Protein AF-A0A1L9UHG8-F1 (afdb_monomer_lite)

Organism: Aspergillus brasiliensis (strain CBS 101740 / IMI 381727 / IBT 21946) (NCBI:txid767769)

Radius of gyration: 12.73 Å; chains: 1; bounding box: 30×26×32 Å

pLDDT: mean 75.7, std 15.71, range [40.41, 95.31]

Structure (mmCIF, N/CA/C/O backbone):
data_AF-A0A1L9UHG8-F1
#
_entry.id   AF-A0A1L9UHG8-F1
#
loop_
_atom_site.group_PDB
_atom_site.id
_atom_site.type_symbol
_atom_site.label_atom_id
_atom_site.label_alt_id
_atom_site.label_comp_id
_atom_site.label_asym_id
_atom_site.label_entity_id
_atom_site.label_seq_id
_atom_site.pdbx_PDB_ins_code
_atom_site.Cartn_x
_atom_site.Cartn_y
_atom_site.Cartn_z
_atom_site.occupancy
_atom_site.B_iso_or_equiv
_atom_site.auth_seq_id
_atom_site.auth_comp_id
_atom_site.auth_asym_id
_atom_site.auth_atom_id
_atom_site.pdbx_PDB_model_num
ATOM 1 N N . MET A 1 1 ? 4.211 1.014 -16.603 1.00 82.62 1 MET A N 1
ATOM 2 C CA . MET A 1 1 ? 4.134 0.666 -15.177 1.00 82.62 1 MET A CA 1
ATOM 3 C C . MET A 1 1 ? 4.370 -0.824 -15.046 1.00 82.62 1 MET A C 1
ATOM 5 O O . MET A 1 1 ? 3.819 -1.569 -15.853 1.00 82.62 1 MET A O 1
ATOM 9 N N . LYS A 1 2 ? 5.231 -1.252 -14.125 1.00 85.00 2 LYS A N 1
ATOM 10 C CA . LYS A 1 2 ? 5.509 -2.675 -13.887 1.00 85.00 2 LYS A CA 1
ATOM 11 C C . LYS A 1 2 ? 5.744 -2.919 -12.406 1.00 85.00 2 LYS A C 1
ATOM 13 O O . LYS A 1 2 ? 6.168 -2.015 -11.698 1.00 85.00 2 LYS A O 1
ATOM 18 N N . PHE A 1 3 ? 5.492 -4.142 -11.969 1.00 86.50 3 PHE A N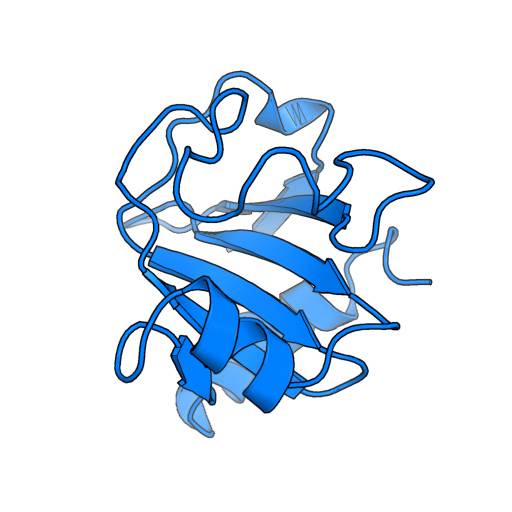 1
ATOM 19 C CA . PHE A 1 3 ? 5.851 -4.569 -10.629 1.00 86.50 3 PHE A CA 1
ATOM 20 C C . PHE A 1 3 ? 7.311 -5.033 -10.589 1.00 86.50 3 PHE A C 1
ATOM 22 O O . PHE A 1 3 ? 7.754 -5.746 -11.493 1.00 86.50 3 PHE A O 1
ATOM 29 N N . ILE A 1 4 ? 8.036 -4.617 -9.557 1.00 85.00 4 ILE A N 1
ATOM 30 C CA . ILE A 1 4 ? 9.386 -5.056 -9.209 1.00 85.00 4 ILE A CA 1
ATOM 31 C C . ILE A 1 4 ? 9.290 -5.736 -7.848 1.00 85.00 4 ILE A C 1
ATOM 33 O O . ILE A 1 4 ? 8.835 -5.119 -6.890 1.00 85.00 4 ILE A O 1
ATOM 37 N N . ASP A 1 5 ? 9.690 -7.000 -7.772 1.00 80.81 5 ASP A N 1
ATOM 38 C CA . ASP A 1 5 ? 9.589 -7.811 -6.558 1.00 80.81 5 ASP A CA 1
ATOM 39 C C . ASP A 1 5 ? 10.505 -7.330 -5.422 1.00 80.81 5 ASP A C 1
ATOM 41 O O . ASP A 1 5 ? 11.470 -6.594 -5.637 1.00 80.81 5 ASP A O 1
ATOM 45 N N . ALA A 1 6 ? 10.186 -7.749 -4.196 1.00 74.31 6 ALA A N 1
ATOM 46 C CA . ALA A 1 6 ? 10.894 -7.359 -2.980 1.00 74.31 6 ALA A CA 1
ATOM 47 C C . ALA A 1 6 ? 12.403 -7.660 -3.023 1.00 74.31 6 ALA A C 1
ATOM 49 O O . ALA A 1 6 ? 13.197 -6.813 -2.601 1.00 74.31 6 ALA A O 1
ATOM 50 N N . ASP A 1 7 ? 12.798 -8.816 -3.566 1.00 71.31 7 ASP A N 1
ATOM 51 C CA . ASP A 1 7 ? 14.202 -9.235 -3.665 1.00 71.31 7 ASP A CA 1
ATOM 52 C C . ASP A 1 7 ? 14.990 -8.308 -4.602 1.00 71.31 7 ASP A C 1
ATOM 54 O O . ASP A 1 7 ? 16.110 -7.888 -4.293 1.00 71.31 7 ASP A O 1
ATOM 58 N N . SER A 1 8 ? 14.370 -7.911 -5.712 1.00 69.62 8 SER A N 1
ATOM 59 C CA . SER A 1 8 ? 14.908 -6.94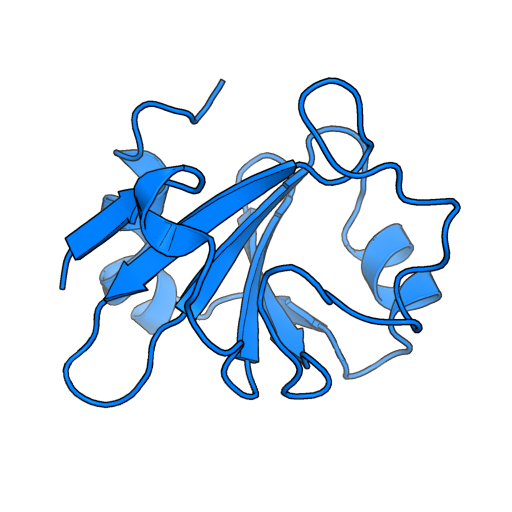3 -6.671 1.00 69.62 8 SER A CA 1
ATOM 60 C C . SER A 1 8 ? 14.833 -5.494 -6.168 1.00 69.62 8 SER A C 1
ATOM 62 O O . SER A 1 8 ? 15.585 -4.634 -6.630 1.00 69.62 8 SER A O 1
ATOM 64 N N . ALA A 1 9 ? 13.945 -5.207 -5.214 1.00 61.47 9 ALA A N 1
ATOM 65 C CA . ALA A 1 9 ? 13.639 -3.867 -4.720 1.00 61.47 9 ALA A CA 1
ATOM 66 C C . ALA A 1 9 ? 14.471 -3.406 -3.516 1.00 61.47 9 ALA A C 1
ATOM 68 O O . ALA A 1 9 ? 14.323 -2.263 -3.075 1.00 61.47 9 ALA A O 1
ATOM 69 N N . HIS A 1 10 ? 15.338 -4.258 -2.969 1.00 54.56 10 HIS A N 1
ATOM 70 C CA . HIS A 1 10 ? 15.952 -4.095 -1.645 1.00 54.56 10 HIS A CA 1
ATOM 71 C C . HIS A 1 10 ? 16.777 -2.796 -1.439 1.00 54.56 10 HIS A C 1
ATOM 73 O O . HIS A 1 10 ? 17.114 -2.440 -0.305 1.00 54.56 10 HIS A O 1
ATOM 79 N N . THR A 1 11 ? 17.102 -2.062 -2.508 1.00 53.59 11 THR A N 1
ATOM 80 C CA . THR A 1 11 ? 17.876 -0.805 -2.477 1.00 53.59 11 THR A CA 1
ATOM 81 C C . THR A 1 11 ? 17.081 0.447 -2.864 1.00 53.59 11 THR A C 1
ATOM 83 O O . THR A 1 11 ? 17.669 1.522 -2.971 1.00 53.59 11 THR A O 1
ATOM 86 N N . SER A 1 12 ? 15.776 0.331 -3.115 1.00 61.28 12 SER A N 1
ATOM 87 C CA . SER A 1 12 ? 14.933 1.467 -3.517 1.00 61.28 12 SER A CA 1
ATOM 88 C C . SER A 1 12 ? 14.488 2.310 -2.309 1.00 61.28 12 SER A C 1
ATOM 90 O O . SER A 1 12 ? 14.289 1.805 -1.199 1.00 61.28 12 SER A O 1
ATOM 92 N N . ASN A 1 13 ? 14.391 3.628 -2.510 1.00 61.16 13 ASN A N 1
ATOM 93 C CA . ASN A 1 13 ? 13.863 4.552 -1.507 1.00 61.16 13 ASN A CA 1
ATOM 94 C C . ASN A 1 13 ? 12.343 4.449 -1.487 1.00 61.16 13 ASN A C 1
ATOM 96 O O . ASN A 1 13 ? 11.725 4.516 -2.544 1.00 61.16 13 ASN A O 1
ATOM 100 N N . LEU A 1 14 ? 11.745 4.416 -0.299 1.00 64.94 14 LEU A N 1
ATOM 101 C CA . LEU A 1 14 ? 10.308 4.595 -0.177 1.00 64.94 14 LEU A CA 1
ATOM 102 C C . LEU A 1 14 ? 9.971 6.017 -0.572 1.00 64.94 14 LEU A C 1
ATOM 104 O O . LEU A 1 14 ? 10.437 6.979 0.046 1.00 64.94 14 LEU A O 1
ATOM 108 N N . GLY A 1 15 ? 9.108 6.142 -1.575 1.00 64.62 15 GLY A N 1
ATOM 109 C CA . GLY A 1 15 ? 8.365 7.371 -1.797 1.00 64.62 15 GLY A CA 1
ATOM 110 C C . GLY A 1 15 ? 7.598 7.791 -0.538 1.00 64.62 15 GLY A C 1
ATOM 111 O O . GLY A 1 15 ? 7.580 7.098 0.477 1.00 64.62 15 GLY A O 1
ATOM 112 N N . LYS A 1 16 ? 6.937 8.948 -0.598 1.00 72.25 16 LYS A N 1
ATOM 113 C CA . LYS A 1 16 ? 6.078 9.473 0.483 1.00 72.25 16 LYS A CA 1
ATOM 114 C C . LYS A 1 16 ? 4.767 8.685 0.658 1.00 72.25 16 LYS A C 1
ATOM 116 O O . LYS A 1 16 ? 4.084 8.829 1.670 1.00 72.25 16 LYS A O 1
ATOM 121 N N . TRP A 1 17 ? 4.414 7.876 -0.333 1.00 80.44 17 TRP A N 1
ATOM 122 C CA . TRP A 1 17 ? 3.176 7.114 -0.368 1.00 80.44 17 TRP A CA 1
ATOM 123 C C . TRP A 1 17 ? 3.486 5.647 -0.650 1.00 80.44 17 TRP A C 1
ATOM 125 O O . TRP A 1 17 ? 4.294 5.340 -1.528 1.00 80.44 17 TRP A O 1
ATOM 135 N N . GLY A 1 18 ? 2.831 4.757 0.087 1.00 85.75 18 GLY A N 1
ATOM 136 C CA . GLY A 1 18 ? 2.844 3.321 -0.154 1.00 85.75 18 GLY A CA 1
ATOM 137 C C . GLY A 1 18 ? 1.435 2.796 -0.399 1.00 85.75 18 GLY A C 1
ATOM 138 O O . GLY A 1 18 ? 0.443 3.448 -0.072 1.00 85.75 18 GLY A O 1
ATOM 139 N N . ILE A 1 19 ? 1.364 1.599 -0.962 1.00 90.31 19 ILE A N 1
ATOM 140 C CA . ILE A 1 19 ? 0.136 0.854 -1.208 1.00 90.31 19 ILE A CA 1
ATOM 141 C C . ILE A 1 19 ? 0.095 -0.306 -0.229 1.00 90.31 19 ILE A C 1
ATOM 143 O O . ILE A 1 19 ? 1.059 -1.059 -0.111 1.00 90.31 19 ILE A O 1
ATOM 147 N N . ILE A 1 20 ? -1.027 -0.486 0.452 1.00 89.88 20 ILE A N 1
ATOM 148 C CA . ILE A 1 20 ? -1.296 -1.684 1.234 1.00 89.88 20 ILE A CA 1
ATOM 149 C C . ILE A 1 20 ? -2.584 -2.323 0.745 1.00 89.88 20 ILE A C 1
ATOM 151 O O . ILE A 1 20 ? -3.619 -1.670 0.640 1.00 89.88 20 ILE A O 1
ATOM 155 N N . ARG A 1 21 ? -2.521 -3.621 0.469 1.00 91.00 21 ARG A N 1
ATOM 156 C CA . ARG A 1 21 ? -3.699 -4.434 0.219 1.00 91.00 21 ARG A CA 1
ATOM 157 C C . ARG A 1 21 ? -4.083 -5.167 1.495 1.00 91.00 21 ARG A C 1
ATOM 159 O O . ARG A 1 21 ? -3.305 -5.965 2.018 1.00 91.00 21 ARG A O 1
ATOM 166 N N . LEU A 1 22 ? -5.289 -4.900 1.975 1.00 89.44 22 LEU A N 1
ATOM 167 C CA . LEU A 1 22 ? -5.878 -5.578 3.125 1.00 89.44 22 LEU A CA 1
ATOM 168 C C . LEU A 1 22 ? -6.941 -6.537 2.600 1.00 89.44 22 LEU A C 1
ATOM 170 O O . LEU A 1 22 ? -7.986 -6.104 2.110 1.00 89.44 22 LEU A O 1
ATOM 174 N N . LYS A 1 23 ? -6.669 -7.844 2.666 1.00 84.62 23 LYS A N 1
ATOM 175 C CA . LYS A 1 23 ? -7.489 -8.901 2.047 1.00 84.62 23 LYS A CA 1
ATOM 176 C C . LYS A 1 23 ? -7.676 -8.698 0.532 1.00 84.62 23 LYS A C 1
ATOM 178 O O . LYS A 1 23 ? -6.906 -9.209 -0.278 1.00 84.62 23 LYS A O 1
ATOM 183 N N . VAL A 1 24 ? -8.701 -7.954 0.118 1.00 85.12 24 VAL A N 1
ATOM 184 C CA . VAL A 1 24 ? -9.072 -7.730 -1.295 1.00 85.12 24 VAL A CA 1
ATOM 185 C C . VAL A 1 24 ? -9.161 -6.257 -1.681 1.00 85.12 24 VAL A C 1
ATOM 187 O O . VAL A 1 24 ? -9.399 -5.964 -2.844 1.00 85.12 24 VAL A O 1
ATOM 190 N N . GLU A 1 25 ? -8.959 -5.346 -0.734 1.00 92.12 25 GLU A N 1
ATOM 191 C CA . GLU A 1 25 ? -9.103 -3.908 -0.956 1.00 92.12 25 GLU A CA 1
ATOM 192 C C . GLU A 1 25 ? -7.737 -3.230 -0.903 1.00 92.12 25 GLU A C 1
ATOM 194 O O . GLU A 1 25 ? -6.895 -3.584 -0.066 1.00 92.12 25 GLU A O 1
ATOM 199 N N . ASN A 1 26 ? -7.526 -2.254 -1.785 1.00 94.06 26 ASN A N 1
ATOM 200 C CA . ASN A 1 26 ? -6.287 -1.498 -1.852 1.00 94.06 26 ASN A CA 1
ATOM 201 C C . ASN A 1 26 ? -6.447 -0.136 -1.182 1.00 94.06 26 ASN A C 1
ATOM 203 O O . ASN A 1 26 ? -7.471 0.544 -1.283 1.00 94.06 26 ASN A O 1
ATOM 207 N N . TYR A 1 27 ? -5.393 0.256 -0.484 1.00 93.19 27 TYR A N 1
ATOM 208 C CA . TYR A 1 27 ? -5.340 1.486 0.275 1.00 93.19 27 TYR A CA 1
ATOM 209 C C . TYR A 1 27 ? -4.017 2.171 0.017 1.00 93.19 27 TYR A C 1
ATOM 211 O O . TYR A 1 27 ? -2.959 1.540 -0.060 1.00 93.19 27 TYR A O 1
ATOM 219 N N . TRP A 1 28 ? -4.070 3.488 -0.032 1.00 92.12 28 TRP A N 1
ATOM 220 C CA . TRP A 1 28 ? -2.886 4.297 0.134 1.00 92.12 28 TRP A CA 1
ATOM 221 C C . TRP A 1 28 ? -2.590 4.480 1.610 1.00 92.12 28 TRP A C 1
ATOM 223 O O . TRP A 1 28 ? -3.500 4.609 2.431 1.00 92.12 28 TRP A O 1
ATOM 233 N N . PHE A 1 29 ? -1.312 4.583 1.940 1.00 87.50 29 PHE A N 1
ATOM 234 C CA . PHE A 1 29 ? -0.890 5.031 3.253 1.00 87.50 29 PHE A CA 1
ATOM 235 C C . PHE A 1 29 ? 0.343 5.923 3.164 1.00 87.50 29 PHE A C 1
ATOM 237 O O . PHE A 1 29 ? 1.131 5.862 2.214 1.00 87.50 29 PHE A O 1
ATOM 244 N N . LEU A 1 30 ? 0.495 6.788 4.163 1.00 80.69 30 LEU A N 1
ATOM 245 C CA . LEU A 1 30 ? 1.638 7.683 4.253 1.00 80.69 30 LEU A CA 1
ATOM 246 C C . LEU A 1 30 ? 2.856 6.911 4.772 1.00 80.69 30 LEU A C 1
ATOM 248 O O . LEU A 1 30 ? 2.842 6.366 5.878 1.00 80.69 30 LEU A O 1
ATOM 252 N N . THR A 1 31 ? 3.927 6.915 3.990 1.00 69.94 31 THR A N 1
ATOM 253 C CA . THR A 1 31 ? 5.244 6.414 4.386 1.00 69.94 31 THR A CA 1
ATOM 254 C C . THR A 1 31 ? 6.111 7.600 4.814 1.00 69.94 31 THR A C 1
ATOM 256 O O . THR A 1 31 ? 6.072 8.674 4.215 1.00 69.94 31 THR A O 1
ATOM 259 N N . ASP A 1 32 ? 6.947 7.432 5.844 1.00 65.06 32 ASP A N 1
ATOM 260 C CA . ASP A 1 32 ? 7.838 8.506 6.325 1.00 65.06 32 ASP A CA 1
ATOM 261 C C . ASP A 1 32 ? 9.039 8.782 5.375 1.00 65.06 32 ASP A C 1
ATOM 263 O O . ASP A 1 32 ? 10.009 9.422 5.777 1.00 65.06 32 ASP A O 1
ATOM 267 N N . GLY A 1 33 ? 8.998 8.312 4.117 1.00 55.22 33 GLY A N 1
ATOM 268 C CA . GLY A 1 33 ? 10.001 8.605 3.080 1.00 55.22 33 GLY A CA 1
ATOM 269 C C . GLY A 1 33 ? 11.408 8.047 3.345 1.00 55.22 33 GLY A C 1
ATOM 270 O O . GLY A 1 33 ? 12.399 8.705 3.035 1.00 55.22 33 GLY A O 1
ATOM 271 N N . GLN A 1 34 ? 11.504 6.876 3.982 1.00 57.72 34 GLN A N 1
ATOM 272 C CA . GLN A 1 34 ? 12.767 6.215 4.363 1.00 57.72 34 GLN A CA 1
ATOM 273 C C . GLN A 1 34 ? 13.202 5.158 3.323 1.00 57.72 34 GLN A C 1
ATOM 275 O O . GLN A 1 34 ? 12.548 4.982 2.307 1.00 57.72 34 GLN A O 1
ATOM 280 N N . LEU A 1 35 ? 14.312 4.441 3.526 1.00 51.94 35 LEU A N 1
ATOM 281 C CA . LEU A 1 35 ? 14.688 3.307 2.657 1.00 51.94 35 LEU A CA 1
ATOM 282 C C . LEU A 1 35 ? 13.634 2.185 2.722 1.00 51.94 35 LEU A C 1
ATOM 284 O O . LEU A 1 35 ? 13.033 2.003 3.776 1.00 51.94 35 LEU A O 1
ATOM 288 N N . ALA A 1 36 ? 13.445 1.384 1.663 1.00 52.25 36 ALA A N 1
ATOM 289 C CA . ALA A 1 36 ? 12.524 0.232 1.701 1.00 52.25 36 ALA A CA 1
ATOM 290 C C . ALA A 1 36 ? 12.922 -0.810 2.757 1.00 52.25 36 ALA A C 1
ATOM 292 O O . ALA A 1 36 ? 12.071 -1.381 3.433 1.00 52.25 36 ALA A O 1
ATOM 293 N N . SER A 1 37 ? 14.228 -0.965 2.983 1.00 46.28 37 SER A N 1
ATOM 294 C CA . SER A 1 37 ? 14.801 -1.731 4.097 1.00 46.28 37 SER A CA 1
ATOM 295 C C . SER A 1 37 ? 14.584 -1.091 5.477 1.00 46.28 37 SER A C 1
ATOM 297 O O . SER A 1 37 ? 14.835 -1.723 6.500 1.00 46.28 37 SER A O 1
ATOM 299 N N . GLY A 1 38 ? 14.139 0.164 5.507 1.00 46.34 38 GLY A N 1
ATOM 300 C CA . GLY A 1 38 ? 13.834 0.969 6.684 1.00 46.34 38 GLY A CA 1
ATOM 301 C C . GLY A 1 38 ? 12.373 1.412 6.727 1.00 46.34 38 GLY A C 1
ATOM 302 O O . GLY A 1 38 ? 12.096 2.498 7.239 1.00 46.34 38 GLY A O 1
ATOM 303 N N . LEU A 1 39 ? 11.442 0.611 6.187 1.00 52.28 39 LEU A N 1
ATOM 304 C CA . LEU A 1 39 ? 10.015 0.862 6.373 1.00 52.28 39 LEU A CA 1
ATOM 305 C C . LEU A 1 39 ? 9.702 0.997 7.869 1.00 52.28 39 LEU A C 1
ATOM 307 O O . LEU A 1 39 ? 10.110 0.154 8.668 1.00 52.28 39 LEU A O 1
ATOM 311 N N . PRO A 1 40 ? 9.068 2.102 8.280 1.00 51.69 40 PRO A N 1
ATOM 312 C CA . PRO A 1 40 ? 9.678 2.941 9.296 1.00 51.69 40 PRO A CA 1
ATOM 313 C C . PRO A 1 40 ? 8.875 2.904 10.590 1.00 51.69 40 PRO A C 1
ATOM 315 O O . PRO A 1 40 ? 7.650 2.925 10.553 1.00 51.69 40 PRO A O 1
ATOM 318 N N . PHE A 1 41 ? 9.599 2.892 11.711 1.00 41.34 41 PHE A N 1
ATOM 319 C CA . PHE A 1 41 ? 9.327 3.381 13.079 1.00 41.34 41 PHE A CA 1
ATOM 320 C C . PHE A 1 41 ? 7.878 3.610 13.600 1.00 41.34 41 PHE A C 1
ATOM 322 O O . PHE A 1 41 ? 7.659 3.421 14.795 1.00 41.34 41 PHE A O 1
ATOM 329 N N . ARG A 1 42 ? 6.898 4.025 12.782 1.00 46.84 42 ARG A N 1
ATOM 330 C CA . ARG A 1 42 ? 5.459 4.107 13.115 1.00 46.84 42 ARG A CA 1
ATOM 331 C C . ARG A 1 42 ? 4.745 2.763 13.065 1.00 46.84 42 ARG A C 1
ATOM 333 O O . ARG A 1 42 ? 3.913 2.480 13.922 1.00 46.84 42 ARG A O 1
ATOM 340 N N . LEU A 1 43 ? 5.072 1.929 12.081 1.00 52.91 43 LEU A N 1
ATOM 341 C CA . LEU A 1 43 ? 4.666 0.528 12.078 1.00 52.91 43 LEU A CA 1
ATOM 342 C C . LEU A 1 43 ? 5.640 -0.171 13.026 1.00 52.91 43 LEU A C 1
ATOM 344 O O . LEU A 1 43 ? 6.659 -0.702 12.600 1.00 52.91 43 LEU A O 1
ATOM 348 N N . ASP A 1 44 ? 5.381 -0.014 14.328 1.00 43.16 44 ASP A N 1
ATOM 349 C CA . ASP A 1 44 ? 6.158 -0.565 15.441 1.00 43.16 44 ASP A CA 1
ATOM 350 C C . ASP A 1 44 ? 6.697 -1.962 15.088 1.00 43.16 44 ASP A C 1
ATOM 352 O O . ASP A 1 44 ? 6.014 -2.749 14.433 1.00 43.16 44 ASP A O 1
ATOM 356 N N . SER A 1 45 ? 7.871 -2.298 15.620 1.00 41.31 45 SER A N 1
ATOM 357 C CA . SER A 1 45 ? 8.523 -3.621 15.679 1.00 41.31 45 SER A CA 1
ATOM 358 C C . SER A 1 45 ? 7.615 -4.837 15.990 1.00 41.31 45 SER A C 1
ATOM 360 O O . SER A 1 45 ? 8.058 -5.987 15.963 1.00 41.31 45 SER A O 1
ATOM 362 N N . LYS A 1 46 ? 6.337 -4.588 16.294 1.00 40.41 46 LYS A N 1
ATOM 363 C CA . LYS A 1 46 ? 5.234 -5.529 16.494 1.00 40.41 46 LYS A CA 1
ATOM 364 C C . LYS A 1 46 ? 4.542 -5.974 15.202 1.00 40.41 46 LYS A C 1
ATOM 366 O O . LYS A 1 46 ? 3.913 -7.025 15.216 1.00 40.41 46 LYS A O 1
ATOM 371 N N . LEU A 1 47 ? 4.660 -5.231 14.102 1.00 48.47 47 LEU A N 1
ATOM 372 C CA . LEU A 1 47 ? 4.301 -5.703 12.766 1.00 48.47 47 LEU A CA 1
ATOM 373 C C . LEU A 1 47 ? 5.517 -6.428 12.207 1.00 48.47 47 LEU A C 1
ATOM 375 O O . LEU A 1 47 ? 6.382 -5.828 11.574 1.00 48.47 47 LEU A O 1
ATOM 379 N N . ARG A 1 48 ? 5.654 -7.713 12.547 1.00 48.28 48 ARG A N 1
ATOM 380 C CA . ARG A 1 48 ? 6.783 -8.505 12.052 1.00 48.28 48 ARG A CA 1
ATOM 381 C C . ARG A 1 48 ? 6.810 -8.437 10.529 1.00 48.28 48 ARG A C 1
ATOM 383 O O . ARG A 1 48 ? 5.766 -8.494 9.897 1.00 48.28 48 ARG A O 1
ATOM 390 N N . TYR A 1 49 ? 8.009 -8.287 9.995 1.00 51.78 49 TYR A N 1
ATOM 391 C CA . TYR A 1 49 ? 8.292 -8.005 8.598 1.00 51.78 49 TYR A CA 1
ATOM 392 C C . TYR A 1 49 ? 8.997 -9.226 7.992 1.00 51.78 49 TYR A C 1
ATOM 394 O O . TYR A 1 49 ? 9.914 -9.762 8.620 1.00 51.78 49 TYR A O 1
ATOM 402 N N . GLY A 1 50 ? 8.555 -9.689 6.821 1.00 49.75 50 GLY A N 1
ATOM 403 C CA . GLY A 1 50 ? 8.983 -10.947 6.182 1.00 49.75 50 GLY A CA 1
ATOM 404 C C . GLY A 1 50 ? 7.863 -11.995 6.123 1.00 49.75 50 GLY A C 1
ATOM 405 O O . GLY A 1 50 ? 6.766 -11.749 6.621 1.00 49.75 50 GLY A O 1
ATOM 406 N N . ASP A 1 51 ? 8.146 -13.171 5.553 1.00 49.72 51 ASP A N 1
ATOM 407 C CA . ASP A 1 51 ? 7.215 -14.253 5.137 1.00 49.72 51 ASP A CA 1
ATOM 408 C C . ASP A 1 51 ? 6.280 -14.831 6.228 1.00 49.72 51 ASP A C 1
ATOM 410 O O . ASP A 1 51 ? 5.585 -15.824 6.014 1.00 49.72 51 ASP A O 1
ATOM 414 N N . ARG A 1 52 ? 6.317 -14.285 7.449 1.00 49.72 52 ARG A N 1
ATOM 415 C CA . ARG A 1 52 ? 5.559 -14.727 8.635 1.00 49.72 52 ARG A CA 1
ATOM 416 C C . ARG A 1 52 ? 5.028 -13.558 9.477 1.00 49.72 52 ARG A C 1
ATOM 418 O O . ARG A 1 52 ? 4.791 -13.715 10.677 1.00 49.72 52 ARG A O 1
ATOM 425 N N . GLY A 1 53 ? 4.958 -12.379 8.873 1.00 62.59 53 GLY A N 1
ATOM 426 C CA . GLY A 1 53 ? 4.518 -11.128 9.469 1.00 62.59 53 GLY A CA 1
ATOM 427 C C . GLY A 1 53 ? 3.028 -10.840 9.316 1.00 62.59 53 GLY A C 1
ATOM 428 O O . GLY A 1 53 ? 2.379 -11.402 8.444 1.00 62.59 53 GLY A O 1
ATOM 429 N N . ASP A 1 54 ? 2.503 -9.907 10.117 1.00 73.88 54 ASP A N 1
ATOM 430 C CA . ASP A 1 54 ? 1.172 -9.318 9.876 1.00 73.88 54 ASP A CA 1
ATOM 431 C C . ASP A 1 54 ? 1.168 -8.393 8.649 1.00 73.88 54 ASP A C 1
ATOM 433 O O . ASP A 1 54 ? 0.106 -8.046 8.143 1.00 73.88 54 ASP A O 1
ATOM 437 N N . LEU A 1 55 ? 2.346 -7.963 8.187 1.00 77.44 55 LEU A N 1
ATOM 438 C CA . LEU A 1 55 ? 2.522 -7.141 6.999 1.00 77.44 55 LEU A CA 1
ATOM 439 C C . LEU A 1 55 ? 3.674 -7.710 6.170 1.00 77.44 55 LEU A C 1
ATOM 441 O O . LEU A 1 55 ? 4.799 -7.826 6.661 1.00 77.44 55 LEU A O 1
ATOM 445 N N . VAL A 1 56 ? 3.399 -8.049 4.915 1.00 80.38 56 VAL A N 1
ATOM 446 C CA . VAL A 1 56 ? 4.386 -8.637 4.006 1.00 80.38 56 VAL A CA 1
ATOM 447 C C . VAL A 1 56 ? 4.725 -7.623 2.925 1.00 80.38 56 VAL A C 1
ATOM 449 O O . VAL A 1 56 ? 3.842 -7.128 2.225 1.00 80.38 56 VAL A O 1
ATOM 452 N N . TYR A 1 57 ? 6.009 -7.288 2.803 1.00 81.06 57 TYR A N 1
ATOM 453 C CA . TYR A 1 57 ? 6.493 -6.458 1.708 1.00 81.06 57 TYR A CA 1
ATOM 454 C C . TYR A 1 57 ? 6.579 -7.284 0.432 1.00 81.06 57 TYR A C 1
ATOM 456 O O . TYR A 1 57 ? 7.230 -8.324 0.418 1.00 81.06 57 TYR A O 1
ATOM 464 N N . GLN A 1 58 ? 5.945 -6.804 -0.631 1.00 82.56 58 GLN A N 1
ATOM 465 C CA . GLN A 1 58 ? 5.881 -7.525 -1.897 1.00 82.56 58 GLN A CA 1
ATOM 466 C C . GLN A 1 58 ? 6.883 -6.992 -2.926 1.00 82.56 58 GLN A C 1
ATOM 468 O O . GLN A 1 58 ? 7.291 -7.728 -3.822 1.00 82.56 58 GLN A O 1
ATOM 473 N N . GLY A 1 59 ? 7.261 -5.714 -2.824 1.00 82.44 59 GLY A N 1
ATOM 474 C CA . GLY A 1 59 ? 8.018 -5.006 -3.854 1.00 82.44 59 GLY A CA 1
ATOM 475 C C . GLY A 1 59 ? 7.444 -3.618 -4.125 1.00 82.44 59 GLY A C 1
ATOM 476 O O . GLY A 1 59 ? 6.803 -3.029 -3.255 1.00 82.44 59 GLY A O 1
ATOM 477 N N . TYR A 1 60 ? 7.637 -3.082 -5.325 1.00 85.00 60 TYR A N 1
ATOM 478 C CA . TYR A 1 60 ? 7.078 -1.788 -5.717 1.00 85.00 60 TYR A CA 1
ATOM 479 C C . TYR A 1 60 ? 6.583 -1.769 -7.156 1.00 85.00 60 TYR A C 1
ATOM 481 O O . TYR A 1 60 ? 6.977 -2.564 -8.006 1.00 85.00 60 TYR A O 1
ATOM 489 N N . ILE A 1 61 ? 5.695 -0.824 -7.425 1.00 87.88 61 ILE A N 1
ATOM 490 C CA . ILE A 1 61 ? 5.218 -0.496 -8.753 1.00 87.88 61 ILE A CA 1
ATOM 491 C C . ILE A 1 61 ? 6.081 0.646 -9.285 1.00 87.88 61 ILE A C 1
ATOM 493 O O . ILE A 1 61 ? 6.002 1.771 -8.793 1.00 87.88 61 ILE A O 1
ATOM 497 N N . ASP A 1 62 ? 6.894 0.337 -10.291 1.00 85.31 62 ASP A N 1
ATOM 498 C CA . ASP A 1 62 ? 7.735 1.289 -11.016 1.00 85.31 62 ASP A CA 1
ATOM 499 C C . ASP A 1 62 ? 6.854 2.153 -11.930 1.00 85.31 62 ASP A C 1
ATOM 501 O O . ASP A 1 62 ? 6.195 1.652 -12.865 1.00 85.31 62 ASP A O 1
ATOM 505 N N . THR A 1 63 ? 6.821 3.453 -11.637 1.00 79.19 63 THR A N 1
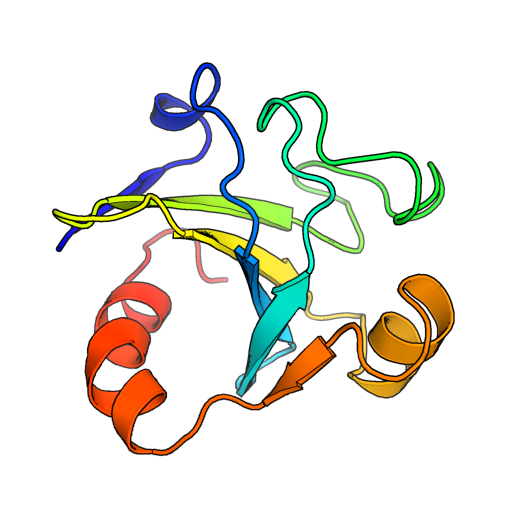ATOM 506 C CA . THR A 1 63 ? 6.140 4.465 -12.450 1.00 79.19 63 THR A CA 1
ATOM 507 C C . THR A 1 63 ? 7.114 5.546 -12.897 1.00 79.19 63 THR A C 1
ATOM 509 O O . THR A 1 63 ? 8.171 5.758 -12.317 1.00 79.19 63 THR A O 1
ATOM 512 N N . TRP A 1 64 ? 6.731 6.292 -13.933 1.00 72.75 64 TRP A N 1
ATOM 513 C CA . TRP A 1 64 ? 7.562 7.362 -14.485 1.00 72.75 64 TRP A CA 1
ATOM 514 C C . TRP A 1 64 ? 7.829 8.516 -13.501 1.00 72.75 64 TRP A C 1
ATOM 516 O O . TRP A 1 64 ? 8.775 9.274 -13.707 1.00 72.75 64 TRP A O 1
ATOM 526 N N . SER A 1 65 ? 6.990 8.676 -12.471 1.00 69.56 65 SER A N 1
ATOM 527 C CA . SER A 1 65 ? 7.047 9.796 -11.528 1.00 69.56 65 SER A CA 1
ATOM 528 C C . SER A 1 65 ? 7.475 9.397 -10.118 1.00 69.56 65 SER A C 1
ATOM 530 O O . SER A 1 65 ? 8.122 10.195 -9.440 1.00 69.56 65 SER A O 1
ATOM 532 N N . CYS A 1 66 ? 7.079 8.213 -9.642 1.00 72.38 66 CYS A N 1
ATOM 533 C CA . CYS A 1 66 ? 7.371 7.753 -8.284 1.00 72.38 66 CYS A CA 1
ATOM 534 C C . CYS A 1 66 ? 7.164 6.240 -8.141 1.00 72.38 66 CYS A C 1
ATOM 536 O O . CYS A 1 66 ? 6.192 5.697 -8.662 1.00 72.38 66 CYS A O 1
ATOM 538 N N . ASP A 1 67 ? 8.035 5.577 -7.388 1.00 80.88 67 ASP A N 1
ATOM 539 C CA . ASP A 1 67 ? 7.884 4.162 -7.064 1.00 80.88 67 ASP A CA 1
ATOM 540 C C . ASP A 1 67 ? 6.888 3.978 -5.913 1.00 80.88 67 ASP A C 1
ATOM 542 O O . ASP A 1 67 ? 7.055 4.551 -4.830 1.00 80.88 67 ASP A O 1
ATOM 546 N N . TYR A 1 68 ? 5.850 3.168 -6.135 1.00 85.88 68 TYR A N 1
ATOM 547 C CA . TYR A 1 68 ? 4.831 2.881 -5.123 1.00 85.88 68 TYR A CA 1
ATOM 548 C C . TYR A 1 68 ? 5.044 1.506 -4.510 1.00 85.88 68 TYR A C 1
ATOM 550 O O . TYR A 1 68 ? 4.792 0.477 -5.133 1.00 85.88 68 TYR A O 1
ATOM 558 N N . HIS A 1 69 ? 5.499 1.484 -3.265 1.00 84.88 69 HIS A N 1
ATOM 559 C CA . HIS A 1 69 ? 5.810 0.247 -2.559 1.00 84.88 69 HIS A CA 1
ATOM 560 C C . HIS A 1 69 ? 4.547 -0.466 -2.093 1.00 84.88 69 HIS A C 1
ATOM 562 O O . HIS A 1 69 ? 3.670 0.166 -1.511 1.00 84.88 69 HIS A O 1
ATOM 568 N N . LEU A 1 70 ? 4.481 -1.774 -2.327 1.00 86.88 70 LEU A N 1
ATOM 569 C CA . LEU A 1 70 ? 3.317 -2.609 -2.071 1.00 86.88 70 LEU A CA 1
ATOM 570 C C . LEU A 1 70 ? 3.521 -3.502 -0.845 1.00 86.88 70 LEU A C 1
ATOM 572 O O . LEU A 1 70 ? 4.493 -4.257 -0.749 1.00 86.88 70 LEU A O 1
ATOM 576 N N . PHE A 1 71 ? 2.527 -3.472 0.036 1.00 86.06 71 PHE A N 1
ATOM 577 C CA . PHE A 1 71 ? 2.386 -4.344 1.194 1.00 86.06 71 PHE A CA 1
ATOM 578 C C . PHE A 1 71 ? 1.097 -5.141 1.101 1.00 86.06 71 PHE A C 1
ATOM 580 O O . PHE A 1 71 ? 0.100 -4.658 0.564 1.00 86.06 71 PHE A O 1
ATOM 587 N N . THR A 1 72 ? 1.087 -6.332 1.682 1.00 86.75 72 THR A N 1
ATOM 588 C CA . THR A 1 72 ? -0.130 -7.127 1.851 1.00 86.75 72 THR A CA 1
ATOM 589 C C . THR A 1 72 ? -0.316 -7.529 3.305 1.00 86.75 72 THR A C 1
ATOM 591 O O . THR A 1 72 ? 0.649 -7.700 4.056 1.00 86.75 72 THR A O 1
ATOM 594 N N . SER A 1 73 ? -1.575 -7.671 3.706 1.00 86.06 73 SER A N 1
ATOM 595 C CA . SER A 1 73 ? -1.955 -8.275 4.977 1.00 86.06 73 SER A CA 1
ATOM 596 C C . SER A 1 73 ? -3.305 -8.974 4.863 1.00 86.06 73 SER A C 1
ATOM 598 O O . SER A 1 73 ? -4.285 -8.378 4.409 1.00 86.06 73 SER A O 1
ATOM 600 N N . ASP A 1 74 ? -3.367 -10.213 5.347 1.00 83.81 74 ASP A N 1
ATOM 601 C CA . ASP A 1 74 ? -4.619 -10.971 5.473 1.00 83.81 74 ASP A CA 1
ATOM 602 C C . ASP A 1 74 ? -5.208 -10.908 6.885 1.00 83.81 74 ASP A C 1
ATOM 604 O O . ASP A 1 74 ? -6.385 -11.219 7.096 1.00 83.81 74 ASP A O 1
ATOM 608 N N . THR A 1 75 ? -4.397 -10.500 7.865 1.00 83.31 75 THR A N 1
ATOM 609 C CA . THR A 1 75 ? -4.766 -10.476 9.284 1.00 83.31 75 THR A CA 1
ATOM 610 C C . THR A 1 75 ? -5.236 -9.103 9.744 1.00 83.31 75 THR A C 1
ATOM 612 O O . THR A 1 75 ? -6.068 -9.024 10.649 1.00 83.31 75 THR A O 1
ATOM 615 N N . LEU A 1 76 ? -4.747 -8.024 9.127 1.00 84.38 76 LEU A N 1
ATOM 616 C CA . LEU A 1 76 ? -5.057 -6.658 9.535 1.00 84.38 76 LEU A CA 1
ATOM 617 C C . LEU A 1 76 ? -6.309 -6.127 8.841 1.00 84.38 76 LEU A C 1
ATOM 619 O O . LEU A 1 76 ? -6.515 -6.295 7.639 1.00 84.38 76 LEU A O 1
ATOM 623 N N . SER A 1 77 ? -7.143 -5.438 9.613 1.00 89.00 77 SER A N 1
ATOM 624 C CA . SER A 1 77 ? -8.236 -4.623 9.091 1.00 89.00 77 SER A CA 1
ATOM 625 C C . SER A 1 77 ? -7.790 -3.181 8.837 1.00 89.00 77 SER A C 1
ATOM 627 O O . SER A 1 77 ? -6.760 -2.727 9.342 1.00 89.00 77 SER A O 1
ATOM 629 N N . PHE A 1 78 ? -8.607 -2.422 8.100 1.00 89.94 78 PHE A N 1
ATOM 630 C CA . PHE A 1 78 ? -8.411 -0.980 7.944 1.00 89.94 78 PHE A CA 1
ATOM 631 C C . PHE A 1 78 ? -8.316 -0.270 9.301 1.00 89.94 78 PHE A C 1
ATOM 633 O O . PHE A 1 78 ? -7.437 0.560 9.496 1.00 89.94 78 PHE A O 1
ATOM 640 N N . SER A 1 79 ? -9.169 -0.637 10.265 1.00 88.81 79 SER A N 1
ATOM 641 C CA . SER A 1 79 ? -9.168 -0.031 11.601 1.00 88.81 79 SER A CA 1
ATOM 642 C C . SER A 1 79 ? -7.883 -0.337 12.378 1.00 88.81 79 SER A C 1
ATOM 644 O O . SER A 1 79 ? -7.365 0.546 13.062 1.00 88.81 79 SER A O 1
ATOM 646 N N . ASP A 1 80 ? -7.318 -1.541 12.228 1.00 86.69 80 ASP A N 1
ATOM 647 C CA . ASP A 1 80 ? -6.017 -1.877 12.824 1.00 86.69 80 ASP A CA 1
ATOM 648 C C . ASP A 1 80 ? -4.902 -1.015 12.232 1.00 86.69 80 ASP A C 1
ATOM 650 O O . ASP A 1 80 ? -4.031 -0.530 12.956 1.00 86.69 80 ASP A O 1
ATOM 654 N N . MET A 1 81 ? -4.930 -0.817 10.912 1.00 83.19 81 MET A N 1
ATOM 655 C CA . MET A 1 81 ? -3.963 0.027 10.217 1.00 83.19 81 MET A CA 1
ATOM 656 C C . MET A 1 81 ? -4.122 1.499 10.589 1.00 83.19 81 MET A C 1
ATOM 658 O O . MET A 1 81 ? -3.124 2.154 10.879 1.00 83.19 81 MET A O 1
ATOM 662 N N . GLU A 1 82 ? -5.348 2.012 10.654 1.00 86.44 82 GLU A N 1
ATOM 663 C CA . GLU A 1 82 ? -5.633 3.384 11.073 1.00 86.44 82 GLU A CA 1
ATOM 664 C C . GLU A 1 82 ? -5.201 3.626 12.526 1.00 86.44 82 GLU A C 1
ATOM 666 O O . GLU A 1 82 ? -4.565 4.636 12.824 1.00 86.44 82 GLU A O 1
ATOM 671 N N . GLY A 1 83 ? -5.461 2.675 13.429 1.00 81.62 83 GLY A N 1
ATOM 672 C CA . GLY A 1 83 ? -5.018 2.749 14.822 1.00 81.62 83 GLY A CA 1
ATOM 673 C C . GLY A 1 83 ? -3.494 2.764 14.973 1.00 81.62 83 GLY A C 1
ATOM 674 O O . GLY A 1 83 ? -2.974 3.419 15.877 1.00 81.62 83 GLY A O 1
ATOM 675 N N . LYS A 1 84 ? -2.768 2.080 14.079 1.00 77.56 84 LYS A N 1
ATOM 676 C CA . LYS A 1 84 ? -1.295 2.018 14.083 1.00 77.56 84 LYS A CA 1
ATOM 677 C C . LYS A 1 84 ? -0.645 3.227 13.409 1.00 77.56 84 LYS A C 1
ATOM 679 O O . LYS A 1 84 ? 0.330 3.763 13.925 1.00 77.56 84 LYS A O 1
ATOM 684 N N . LEU A 1 85 ? -1.170 3.659 12.264 1.00 76.69 85 LEU A N 1
ATOM 685 C CA . LEU A 1 85 ? -0.631 4.779 11.487 1.00 76.69 85 LEU A CA 1
ATOM 686 C C . LEU A 1 85 ? -1.095 6.144 12.015 1.00 76.69 85 LEU A C 1
ATOM 688 O O . LEU A 1 85 ? -0.440 7.158 11.764 1.00 76.69 85 LEU A O 1
ATOM 692 N N . GLY A 1 86 ? -2.207 6.177 12.746 1.00 76.06 86 GLY A N 1
ATOM 693 C CA . GLY A 1 86 ? -2.946 7.384 13.095 1.00 76.06 86 GLY A CA 1
ATOM 694 C C . GLY A 1 86 ? -3.989 7.731 12.031 1.00 76.06 86 GLY A C 1
ATOM 695 O O . GLY A 1 86 ? -3.763 7.550 10.832 1.00 76.06 86 GLY A O 1
ATOM 696 N N . SER A 1 87 ? -5.130 8.262 12.477 1.00 79.62 87 SER A N 1
ATOM 697 C CA . SER A 1 87 ? -6.216 8.664 11.579 1.00 79.62 87 SER A CA 1
ATOM 698 C C . SER A 1 87 ? -5.745 9.695 10.547 1.00 79.62 87 SER A C 1
ATOM 700 O O . SER A 1 87 ? -4.963 10.598 10.860 1.00 79.6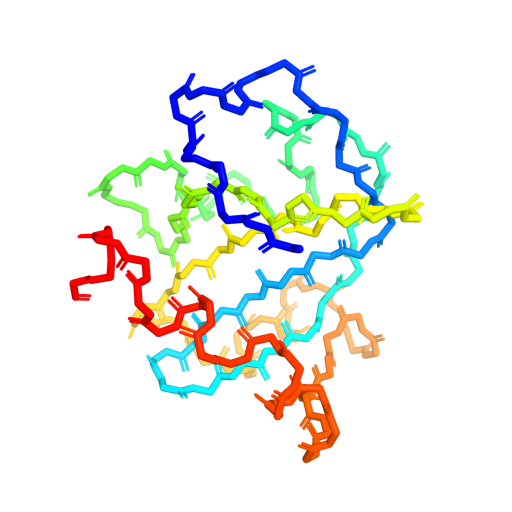2 87 SER A O 1
ATOM 702 N N . GLY A 1 88 ? -6.193 9.526 9.301 1.00 83.75 88 GLY A N 1
ATOM 703 C CA . GLY A 1 88 ? -5.784 10.345 8.155 1.00 83.75 88 GLY A CA 1
ATOM 704 C C . GLY A 1 88 ? -4.479 9.919 7.471 1.00 83.75 88 GLY A C 1
ATOM 705 O O . GLY 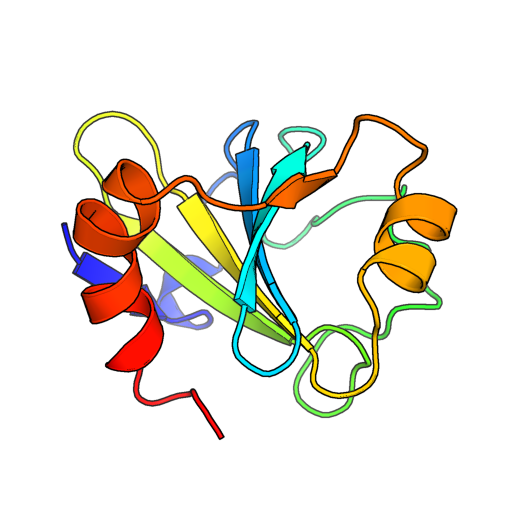A 1 88 ? -4.103 10.536 6.478 1.00 83.75 88 GLY A O 1
ATOM 706 N N . ASN A 1 89 ? -3.801 8.868 7.952 1.00 84.50 89 ASN A N 1
ATOM 707 C CA . ASN A 1 89 ? -2.579 8.336 7.327 1.00 84.50 89 ASN A CA 1
ATOM 708 C C . ASN A 1 89 ? -2.809 7.066 6.489 1.00 84.50 89 ASN A C 1
ATOM 710 O O . ASN A 1 89 ? -1.840 6.483 6.003 1.00 84.50 89 ASN A O 1
ATOM 714 N N . ILE A 1 90 ? -4.066 6.657 6.307 1.00 89.00 90 ILE A N 1
ATOM 715 C CA . ILE A 1 90 ? -4.499 5.591 5.400 1.00 89.00 90 ILE A CA 1
ATOM 716 C C . ILE A 1 90 ? -5.837 5.986 4.759 1.00 89.00 90 ILE A C 1
ATOM 718 O O . ILE A 1 90 ? -6.701 6.545 5.438 1.00 89.00 90 ILE A O 1
ATOM 722 N N . TRP A 1 91 ? -6.007 5.741 3.460 1.00 93.00 91 TRP A N 1
ATOM 723 C CA . TRP A 1 91 ? -7.253 6.009 2.732 1.00 93.00 91 TRP A CA 1
ATOM 724 C C . TRP A 1 91 ? -7.479 4.970 1.630 1.00 93.00 91 TRP A C 1
ATOM 726 O O . TRP A 1 91 ? -6.511 4.471 1.052 1.00 93.00 91 TRP A O 1
ATOM 736 N N . PRO A 1 92 ? -8.743 4.607 1.356 1.00 94.50 92 PRO A N 1
ATOM 737 C CA . PRO A 1 92 ? -9.069 3.658 0.299 1.00 94.50 92 PRO A CA 1
ATOM 738 C C . PRO A 1 92 ? -8.693 4.213 -1.072 1.00 94.50 92 PRO A C 1
ATOM 740 O O . PRO A 1 92 ? -8.716 5.430 -1.287 1.00 94.50 92 PRO A O 1
ATOM 743 N N . PHE A 1 93 ? -8.380 3.309 -1.995 1.00 94.94 93 PHE A N 1
ATOM 744 C CA . PHE A 1 93 ? -8.305 3.651 -3.407 1.00 94.94 93 PHE A CA 1
ATOM 745 C C . PHE A 1 93 ? -9.670 4.134 -3.916 1.00 94.94 93 PHE A C 1
ATOM 747 O O . PHE A 1 93 ? -10.732 3.652 -3.521 1.00 94.94 93 PHE A O 1
ATOM 754 N N . SER A 1 94 ? -9.621 5.103 -4.814 1.00 95.31 94 SER A N 1
ATOM 755 C CA . SER A 1 94 ? -10.709 5.503 -5.696 1.00 95.31 94 SER A CA 1
ATOM 756 C C . SER A 1 94 ? -10.826 4.549 -6.885 1.00 95.31 94 SER A C 1
ATOM 758 O O . SER A 1 94 ? -9.870 3.866 -7.253 1.00 95.31 94 SER A O 1
ATOM 760 N N . ASP A 1 95 ? -11.971 4.583 -7.569 1.00 95.12 95 ASP A N 1
ATOM 761 C CA . ASP A 1 95 ? -12.203 3.785 -8.781 1.00 95.12 95 ASP A CA 1
ATOM 762 C C . ASP A 1 95 ? -11.144 4.034 -9.870 1.00 95.12 95 ASP A C 1
ATOM 764 O O . ASP A 1 95 ? -10.774 3.121 -10.607 1.00 95.12 95 ASP A O 1
ATOM 768 N N . SER A 1 96 ? -10.626 5.265 -9.974 1.00 93.94 96 SER A N 1
ATOM 769 C CA . SER A 1 96 ? -9.548 5.591 -10.915 1.00 93.94 96 SER A CA 1
ATOM 770 C C . SER A 1 96 ? -8.222 4.931 -10.549 1.00 93.94 96 SER A C 1
ATOM 772 O O . SER A 1 96 ? -7.496 4.497 -11.439 1.00 93.94 96 SER A O 1
ATOM 774 N N . GLU A 1 97 ? -7.913 4.834 -9.258 1.00 93.81 97 GLU A N 1
ATOM 775 C CA . GLU A 1 97 ? -6.678 4.205 -8.781 1.00 93.81 97 GLU A CA 1
ATOM 776 C C . GLU A 1 97 ? -6.775 2.682 -8.896 1.00 93.81 97 GLU A C 1
ATOM 778 O O . GLU A 1 97 ? -5.817 2.035 -9.313 1.00 93.81 97 GLU A O 1
ATOM 783 N N . GLU A 1 98 ? -7.948 2.101 -8.640 1.00 94.00 98 GLU A N 1
ATOM 784 C CA . GLU A 1 98 ? -8.193 0.683 -8.918 1.00 94.00 98 GLU A CA 1
ATOM 785 C C . GLU A 1 98 ? -8.037 0.355 -10.408 1.00 94.00 98 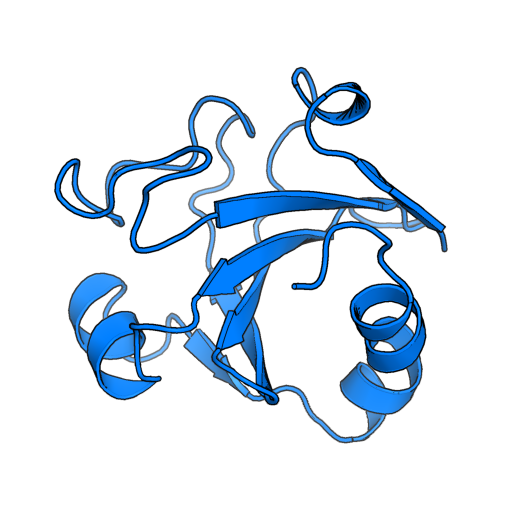GLU A C 1
ATOM 787 O O . GLU A 1 98 ? -7.384 -0.628 -10.763 1.00 94.00 98 GLU A O 1
ATOM 792 N N . ALA A 1 99 ? -8.560 1.201 -11.300 1.00 92.75 99 ALA A N 1
ATOM 793 C CA . ALA A 1 99 ? -8.404 1.011 -12.742 1.00 92.75 99 ALA A CA 1
ATOM 794 C C . ALA A 1 99 ? -6.942 1.139 -13.213 1.00 92.75 99 ALA A C 1
ATOM 796 O O . ALA A 1 99 ? -6.546 0.474 -14.171 1.00 92.75 99 ALA A O 1
ATOM 797 N N . GLU A 1 100 ? -6.146 1.993 -12.566 1.00 90.75 100 GLU A N 1
ATOM 798 C CA . GLU A 1 100 ? -4.751 2.240 -12.942 1.00 90.75 100 GLU A CA 1
ATOM 799 C C . GLU A 1 100 ? -3.783 1.194 -12.363 1.00 90.75 100 GLU A C 1
ATOM 801 O O . GLU A 1 100 ? -2.925 0.676 -13.084 1.00 90.75 100 GLU A O 1
ATOM 806 N N . TYR A 1 101 ? -3.922 0.862 -11.076 1.00 89.81 101 TYR A N 1
ATOM 807 C CA . TYR A 1 101 ? -2.958 0.046 -10.329 1.00 89.81 101 TYR A CA 1
ATOM 808 C C . TYR A 1 101 ? -3.482 -1.349 -9.976 1.00 89.81 101 TYR A C 1
ATOM 810 O O . TYR A 1 101 ? -2.682 -2.282 -9.852 1.00 89.81 101 TYR A O 1
ATOM 818 N N . GLY A 1 102 ? -4.799 -1.514 -9.821 1.00 90.25 102 GLY A N 1
ATOM 819 C CA . GLY A 1 102 ? -5.421 -2.724 -9.273 1.00 90.25 102 GLY A CA 1
ATOM 820 C C . GLY A 1 102 ? -5.059 -3.988 -10.049 1.00 90.25 102 GLY A C 1
ATOM 821 O O . GLY A 1 102 ? -4.747 -5.019 -9.459 1.00 90.25 102 GLY A O 1
ATOM 822 N N . ASP A 1 103 ? -4.972 -3.888 -11.374 1.00 90.19 103 ASP A N 1
ATOM 823 C CA . ASP A 1 103 ? -4.604 -4.997 -12.256 1.00 90.19 103 ASP A CA 1
ATOM 824 C C . ASP A 1 103 ? -3.150 -5.469 -12.050 1.00 90.19 103 ASP A C 1
ATOM 826 O O . ASP A 1 103 ? -2.865 -6.668 -12.082 1.00 90.19 103 ASP A O 1
ATOM 830 N N . ILE A 1 104 ? -2.222 -4.533 -11.822 1.00 90.19 104 ILE A N 1
ATOM 831 C CA . ILE A 1 104 ? -0.797 -4.819 -11.575 1.00 90.19 104 ILE A CA 1
ATOM 832 C C . ILE A 1 104 ? -0.622 -5.424 -10.190 1.00 90.19 104 ILE A C 1
ATOM 834 O O . ILE A 1 104 ? 0.122 -6.391 -10.031 1.00 90.19 104 ILE A O 1
ATOM 838 N N . ILE A 1 105 ? -1.339 -4.869 -9.213 1.00 89.69 105 ILE A N 1
ATOM 839 C CA . ILE A 1 105 ? -1.397 -5.394 -7.857 1.00 89.69 105 ILE A CA 1
ATOM 840 C C . ILE A 1 105 ? -1.918 -6.834 -7.927 1.00 89.69 105 ILE A C 1
ATOM 842 O O . ILE A 1 105 ? -1.202 -7.753 -7.550 1.00 89.69 105 ILE A O 1
ATOM 846 N N . TRP A 1 106 ? -3.100 -7.073 -8.498 1.00 85.25 106 TRP A N 1
ATOM 847 C CA . TRP A 1 106 ? -3.736 -8.395 -8.546 1.00 85.25 106 TRP A CA 1
ATOM 848 C C . TRP A 1 106 ? -2.911 -9.467 -9.267 1.00 85.25 106 TRP A C 1
ATOM 850 O O . TRP A 1 106 ? -2.905 -10.624 -8.851 1.00 85.25 106 TRP A O 1
ATOM 860 N N . LYS A 1 107 ? -2.204 -9.098 -10.340 1.00 83.06 107 LYS A N 1
ATOM 861 C CA . LYS A 1 107 ? -1.368 -10.017 -11.133 1.00 83.06 107 LYS A CA 1
ATOM 862 C C . LYS A 1 107 ? 0.015 -10.275 -10.526 1.00 83.06 107 LYS A C 1
ATOM 864 O O . LYS A 1 107 ? 0.786 -11.034 -11.114 1.00 83.06 107 LYS A O 1
ATOM 869 N N . ASN A 1 108 ? 0.345 -9.661 -9.389 1.00 77.25 108 ASN A N 1
ATOM 870 C CA . ASN A 1 108 ? 1.594 -9.915 -8.684 1.00 77.25 108 ASN A CA 1
ATOM 871 C C . ASN A 1 108 ? 1.685 -11.410 -8.285 1.00 77.25 108 ASN A C 1
ATOM 873 O O . ASN A 1 108 ? 0.817 -11.887 -7.554 1.00 77.25 108 ASN A O 1
ATOM 877 N N . PRO A 1 109 ? 2.718 -12.157 -8.728 1.00 67.69 109 PRO A N 1
ATOM 878 C CA . PRO A 1 109 ? 2.834 -13.601 -8.494 1.00 67.69 109 PRO A CA 1
ATOM 879 C C . PRO A 1 109 ? 3.002 -13.998 -7.021 1.00 67.69 109 PRO A C 1
ATOM 881 O O . PRO A 1 109 ? 2.856 -15.173 -6.697 1.00 67.69 109 PRO A O 1
ATOM 884 N N . TYR A 1 110 ? 3.293 -13.037 -6.146 1.00 64.62 110 TYR A N 1
ATOM 885 C CA . TYR A 1 110 ? 3.459 -13.237 -4.706 1.00 64.62 110 TYR A CA 1
ATOM 886 C C . TYR A 1 110 ? 2.171 -12.952 -3.905 1.00 64.62 110 TYR A C 1
ATOM 888 O O . TYR A 1 110 ? 2.179 -12.944 -2.675 1.00 64.62 110 TYR A O 1
ATOM 896 N N . MET A 1 111 ? 1.050 -12.728 -4.604 1.00 65.12 111 MET A N 1
ATOM 897 C CA . MET A 1 111 ? -0.297 -12.720 -4.032 1.00 65.12 111 MET A CA 1
ATOM 898 C C . MET A 1 111 ? -0.721 -14.154 -3.692 1.00 65.12 111 MET A C 1
ATOM 900 O O . MET A 1 111 ? -0.985 -14.954 -4.595 1.00 65.12 111 MET A O 1
ATOM 904 N N . HIS A 1 112 ? -0.802 -14.478 -2.403 1.00 55.78 112 HIS A N 1
ATOM 905 C CA . HIS A 1 112 ? -1.311 -15.752 -1.889 1.00 55.78 112 HIS A CA 1
ATOM 906 C C . HIS A 1 112 ? -2.498 -15.528 -0.964 1.00 55.78 112 HIS A C 1
ATOM 908 O O . HIS A 1 112 ? -2.483 -14.494 -0.268 1.00 55.78 112 HIS A O 1
#

Secondary structure (DSSP, 8-state):
-EEEEHHHHTTPBP-SEEEEEETTEEEEEE--S-BGGG--TTS-TTS-BSTTSSBEEEEEEE-SS--EEEEEESS--HHHHHHHH-TTSEEEPPHHHIIIIIHHHHT-TT--

Foldseek 3Di:
DAFDFPVRAQFPWADQWAWEAAQQFIKIFGFPGGGPPDRDDLQPPQQPEDPPGQKYWTGWDDDPPHTHTYIYGDPDDPVNVCVSRPPPRMDTDDPVCCVVCVVNVVPRPPPD

Sequence (112 aa):
MKFIDADSAHTSNLGKWGIIRLKVENYWFLTDGQLASGLPFRLDSKLRYGDRGDLVYQGYIDTWSCDYHLFTSDTLSFSDMEGKLGSGNIWPFSDSEEAEYGDIIWKNPYMH